Protein AF-A0A662Z1F5-F1 (afdb_monomer_lite)

Secondary structure (DSSP, 8-state):
-TTSS-EEES---GGG----HHHHHHH-----SS-HHHHHHHHHHHTT--EEE--TTS------S--TT-S----HHHHHTT-----SS-GGGT----

Foldseek 3Di:
DQPPFKDWDLDDDQVPDDDPPVLCVVQPFDPDLDCSSVSSSNSCVVVVHTDIDGHPPPDDDDDDPPCPPPSDPDDVCVVCVPPDDQDDDDVVVRDDDD

Organism: NCBI:txid930138

Sequence (98 aa):
KVGEYLKYDTFVMGATIMSPADTMKHIKFSDLPKAVDTNYLRRVVASGGEIYVGHPYEMCVYRSGDTSHHTWNVNDLSMLRNAEIVGFGTPESTVHIS

pLDDT: mean 83.72, std 10.81, range [44.94, 96.62]

Radius of gyration: 16.37 Å; chains: 1; bounding box: 38×26×42 Å

Structure (mmCIF, N/CA/C/O backbone):
data_AF-A0A662Z1F5-F1
#
_entry.id   AF-A0A662Z1F5-F1
#
loop_
_atom_site.group_PDB
_atom_site.id
_atom_site.type_symbol
_atom_site.label_atom_id
_atom_site.label_alt_id
_atom_site.label_comp_id
_atom_site.label_asym_id
_atom_site.label_entity_id
_atom_site.label_seq_id
_atom_site.pdbx_PDB_ins_code
_atom_site.Cartn_x
_atom_site.Cartn_y
_atom_site.Cartn_z
_atom_site.occupancy
_atom_site.B_iso_or_equiv
_atom_site.auth_seq_id
_atom_site.auth_comp_id
_atom_site.auth_asym_id
_atom_site.auth_atom_id
_atom_site.pdbx_PDB_model_num
ATOM 1 N N . LYS A 1 1 ? -12.909 8.713 -18.338 1.00 44.94 1 LYS A N 1
ATOM 2 C CA . LYS A 1 1 ? -13.982 9.517 -17.682 1.00 44.94 1 LYS A CA 1
ATOM 3 C C . LYS A 1 1 ? -13.704 9.580 -16.182 1.00 44.94 1 LYS A C 1
ATOM 5 O O . LYS A 1 1 ? -13.334 8.551 -15.632 1.00 44.94 1 LYS A O 1
ATOM 10 N N . VAL A 1 2 ? -13.877 10.731 -15.519 1.00 46.53 2 VAL A N 1
ATOM 11 C CA . VAL A 1 2 ? -13.829 10.812 -14.043 1.00 46.53 2 VAL A CA 1
ATOM 12 C C . VAL A 1 2 ? -14.954 9.921 -13.503 1.00 46.53 2 VAL A C 1
ATOM 14 O O . VAL A 1 2 ? -16.121 10.234 -13.708 1.00 46.53 2 VAL A O 1
ATOM 17 N N . GLY A 1 3 ? -14.612 8.757 -12.948 1.00 56.34 3 GLY A N 1
ATOM 18 C CA . GLY A 1 3 ? -15.571 7.766 -12.438 1.00 56.34 3 GLY A CA 1
ATOM 19 C C . GLY A 1 3 ? -15.404 6.339 -12.966 1.00 56.34 3 GLY A C 1
ATOM 20 O O . GLY A 1 3 ? -15.901 5.420 -12.335 1.00 56.34 3 GLY A O 1
ATOM 21 N N . GLU A 1 4 ? -14.674 6.117 -14.063 1.00 66.31 4 GLU A N 1
ATOM 22 C CA . GLU A 1 4 ? -14.427 4.754 -14.579 1.00 66.31 4 GLU A CA 1
ATOM 23 C C . GLU A 1 4 ? -13.521 3.925 -13.656 1.00 66.31 4 GLU A C 1
ATOM 25 O O . GLU A 1 4 ? -13.626 2.705 -13.593 1.00 66.31 4 GLU A O 1
ATOM 30 N N . TYR A 1 5 ? -12.656 4.607 -12.906 1.00 65.88 5 TYR A N 1
ATOM 31 C CA . TYR A 1 5 ? -11.656 3.981 -12.047 1.00 65.88 5 TYR A CA 1
ATOM 32 C C . TYR A 1 5 ? -12.058 3.891 -10.573 1.00 65.88 5 TYR A C 1
ATOM 34 O O . TYR A 1 5 ? -11.416 3.153 -9.827 1.00 65.88 5 TYR A O 1
ATOM 42 N N . LEU A 1 6 ? -13.129 4.591 -10.172 1.00 74.25 6 LEU A N 1
ATOM 43 C CA . LEU A 1 6 ? -13.646 4.517 -8.811 1.00 74.25 6 LEU A CA 1
ATOM 44 C C . LEU A 1 6 ? -14.269 3.143 -8.591 1.00 74.25 6 LEU A C 1
ATOM 46 O O . LEU A 1 6 ? -15.331 2.836 -9.135 1.00 74.25 6 LEU A O 1
ATOM 50 N N . LYS A 1 7 ? -13.605 2.317 -7.788 1.00 79.75 7 LYS A N 1
ATOM 51 C CA . LYS A 1 7 ? -14.071 0.966 -7.476 1.00 79.75 7 LYS A CA 1
ATOM 52 C C . LYS A 1 7 ? -13.812 0.606 -6.023 1.00 79.75 7 LYS A C 1
ATOM 54 O O . LYS A 1 7 ? -12.856 1.079 -5.407 1.00 79.75 7 LYS A O 1
ATOM 59 N N . TYR A 1 8 ? -14.659 -0.275 -5.508 1.00 83.62 8 TYR A N 1
ATOM 60 C CA . TYR A 1 8 ? -14.386 -0.989 -4.271 1.00 83.62 8 TYR A CA 1
ATOM 61 C C . TYR A 1 8 ? -13.307 -2.033 -4.520 1.00 83.62 8 TYR A C 1
ATOM 63 O O . TYR A 1 8 ? -13.350 -2.762 -5.514 1.00 83.62 8 TYR A O 1
ATOM 71 N N . ASP A 1 9 ? -12.356 -2.113 -3.603 1.00 81.31 9 ASP A N 1
ATOM 72 C CA . ASP A 1 9 ? -11.329 -3.145 -3.610 1.00 81.31 9 ASP A CA 1
ATOM 73 C C . ASP A 1 9 ? -11.078 -3.609 -2.171 1.00 81.31 9 ASP A C 1
ATOM 75 O O . ASP A 1 9 ? -11.644 -3.086 -1.214 1.00 81.31 9 ASP A O 1
ATOM 79 N N . THR A 1 10 ? -10.247 -4.626 -2.004 1.00 78.56 10 THR A N 1
ATOM 80 C CA . THR A 1 10 ? -9.792 -5.101 -0.689 1.00 78.56 10 THR A CA 1
ATOM 81 C C . THR A 1 10 ? -8.347 -4.702 -0.409 1.00 78.56 10 THR A C 1
ATOM 83 O O . THR A 1 10 ? -7.820 -4.980 0.672 1.00 78.56 10 THR A O 1
ATOM 86 N N . PHE A 1 11 ? -7.693 -4.055 -1.378 1.00 83.06 11 PHE A N 1
ATOM 87 C CA . PHE A 1 11 ? -6.278 -3.744 -1.317 1.00 83.06 11 PHE A CA 1
ATOM 88 C C . PHE A 1 11 ? -5.925 -2.450 -2.057 1.00 83.06 11 PHE A C 1
ATOM 90 O O . PHE A 1 11 ? -6.419 -2.181 -3.147 1.00 83.06 11 PHE A O 1
ATOM 97 N N . VAL A 1 12 ? -5.000 -1.690 -1.471 1.00 87.44 12 VAL A N 1
ATOM 98 C CA . VAL A 1 12 ? -4.295 -0.561 -2.088 1.00 87.44 12 VAL A CA 1
ATOM 99 C C . VAL A 1 12 ? -2.829 -0.599 -1.664 1.00 87.44 12 VAL A C 1
ATOM 101 O O . VAL A 1 12 ? -2.476 -1.228 -0.662 1.00 87.44 12 VAL A O 1
ATOM 104 N N . MET A 1 13 ? -1.964 0.079 -2.414 1.00 85.25 13 MET A N 1
ATOM 105 C CA . MET A 1 13 ? -0.562 0.228 -2.032 1.00 85.25 13 MET A CA 1
ATOM 106 C C . MET A 1 13 ? -0.446 1.088 -0.766 1.00 85.25 13 MET A C 1
ATOM 108 O O . MET A 1 13 ? -1.142 2.087 -0.620 1.00 85.25 13 MET A O 1
ATOM 112 N N . GLY A 1 14 ? 0.455 0.724 0.151 1.00 84.06 14 GLY A N 1
ATOM 113 C CA . GLY A 1 14 ? 0.567 1.386 1.459 1.00 84.06 14 GLY A CA 1
ATOM 114 C C . GLY A 1 14 ? 0.734 2.906 1.385 1.00 84.06 14 GLY A C 1
ATOM 115 O O . GLY A 1 14 ? 0.059 3.646 2.096 1.00 84.06 14 GLY A O 1
ATOM 116 N N . ALA A 1 15 ? 1.562 3.384 0.452 1.00 85.56 15 ALA A N 1
ATOM 117 C CA . ALA A 1 15 ? 1.831 4.812 0.280 1.00 85.56 15 ALA A CA 1
ATOM 118 C C . ALA A 1 15 ? 0.649 5.621 -0.293 1.00 85.56 15 ALA A C 1
ATOM 120 O O . ALA A 1 15 ? 0.754 6.838 -0.406 1.00 85.56 15 ALA A O 1
ATOM 121 N N . THR A 1 16 ? -0.465 4.973 -0.648 1.00 89.81 16 THR A N 1
ATOM 122 C CA . THR A 1 16 ? -1.685 5.633 -1.137 1.00 89.81 16 THR A CA 1
ATOM 123 C C . THR A 1 16 ? -2.830 5.577 -0.121 1.00 89.81 16 THR A C 1
ATOM 125 O O . 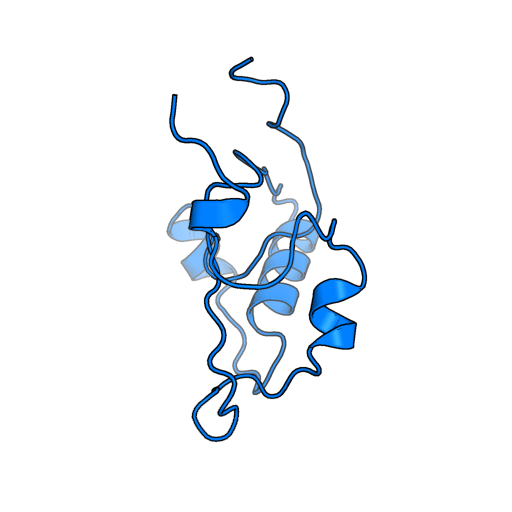THR A 1 16 ? -3.962 5.918 -0.454 1.00 89.81 16 THR A O 1
ATOM 128 N N . ILE A 1 17 ? -2.584 5.118 1.113 1.00 92.44 17 ILE A N 1
ATOM 129 C CA . ILE A 1 17 ? -3.628 5.008 2.137 1.00 92.44 17 ILE A CA 1
ATOM 130 C C . ILE A 1 17 ? -3.976 6.396 2.686 1.00 92.44 17 ILE A C 1
ATOM 132 O O . ILE A 1 17 ? -3.167 7.045 3.346 1.00 92.44 17 ILE A O 1
ATOM 136 N N . MET A 1 18 ? -5.234 6.792 2.504 1.00 92.00 18 MET A N 1
ATOM 137 C CA . MET A 1 18 ? -5.858 7.914 3.201 1.00 92.00 18 MET A CA 1
ATOM 138 C C . MET A 1 18 ? -7.092 7.407 3.955 1.00 92.00 18 MET A C 1
ATOM 140 O O . MET A 1 18 ? -7.853 6.594 3.439 1.00 92.00 18 MET A O 1
ATOM 144 N N . SER A 1 19 ? -7.277 7.847 5.200 1.00 92.50 19 SER A N 1
ATOM 145 C CA . SER A 1 19 ? -8.351 7.366 6.078 1.00 92.50 19 SER A CA 1
ATOM 146 C C . SER A 1 19 ? -8.758 8.457 7.069 1.00 92.50 19 SER A C 1
ATOM 148 O O . SER A 1 19 ? -7.910 9.274 7.441 1.00 92.50 19 SER A O 1
ATOM 150 N N . PRO A 1 20 ? -10.008 8.452 7.574 1.00 95.31 20 PRO A N 1
ATOM 151 C CA . PRO A 1 20 ? -10.378 9.259 8.728 1.00 95.31 20 PRO A CA 1
ATOM 152 C C . PRO A 1 20 ? -9.422 9.023 9.902 1.00 95.31 20 PRO A C 1
ATOM 154 O O . PRO A 1 20 ? -8.996 7.890 10.161 1.00 95.31 20 PRO A O 1
ATOM 157 N N . ALA A 1 21 ? -9.107 10.097 10.627 1.00 96.62 21 ALA A N 1
ATOM 158 C CA . ALA A 1 21 ? -8.160 10.051 11.737 1.00 96.62 21 ALA A CA 1
ATOM 159 C C . ALA A 1 21 ? -8.604 9.077 12.839 1.00 96.62 21 ALA A C 1
ATOM 161 O O . ALA A 1 21 ? -7.776 8.359 13.397 1.00 96.62 21 ALA A O 1
ATOM 162 N N . ASP A 1 22 ? -9.903 9.019 13.135 1.00 96.31 22 ASP A N 1
ATOM 163 C CA . ASP A 1 22 ? -10.440 8.150 14.185 1.00 96.31 22 ASP A CA 1
ATOM 164 C C . ASP A 1 22 ? -10.308 6.667 13.826 1.00 96.31 22 ASP A C 1
ATOM 166 O O . ASP A 1 22 ? -9.916 5.865 14.674 1.00 96.31 22 ASP A O 1
ATOM 170 N N . THR A 1 23 ? -10.501 6.309 12.552 1.00 95.19 23 THR A N 1
ATOM 171 C CA . THR A 1 23 ? -10.244 4.955 12.041 1.00 95.19 23 THR A CA 1
ATOM 172 C C . THR A 1 23 ? -8.779 4.562 12.237 1.00 95.19 23 THR A C 1
ATOM 174 O O . THR A 1 23 ? -8.499 3.497 12.794 1.00 95.19 23 THR A O 1
ATOM 177 N N . MET A 1 24 ? -7.834 5.436 11.862 1.00 95.25 24 MET A N 1
ATOM 178 C CA . MET A 1 24 ? -6.401 5.168 12.047 1.00 95.25 24 MET A CA 1
ATOM 179 C C . MET A 1 24 ? -6.023 5.043 13.528 1.00 95.25 24 MET A C 1
ATOM 181 O O . MET A 1 24 ? -5.248 4.157 13.890 1.00 95.25 24 MET A O 1
ATOM 185 N N . LYS A 1 25 ? -6.586 5.886 14.403 1.00 95.50 25 LYS A N 1
ATOM 186 C CA . LYS A 1 25 ? -6.348 5.833 15.856 1.00 95.50 25 LYS A CA 1
ATOM 187 C C . LYS A 1 25 ? -6.925 4.576 16.505 1.00 95.50 25 LYS A C 1
ATOM 189 O O . LYS A 1 25 ? -6.336 4.083 17.468 1.00 95.50 25 LYS A O 1
ATOM 194 N N . HIS A 1 26 ? -8.056 4.080 16.007 1.00 95.62 26 HIS A N 1
ATOM 195 C CA . HIS A 1 26 ? -8.719 2.892 16.536 1.00 95.62 26 HIS A CA 1
ATOM 196 C C . HIS A 1 26 ? -8.017 1.603 16.097 1.00 95.62 26 HIS A C 1
ATOM 198 O O . HIS A 1 26 ? -7.669 0.771 16.933 1.00 95.62 26 HIS A O 1
ATOM 204 N N . ILE A 1 27 ? -7.765 1.448 14.795 1.00 96.31 27 ILE A N 1
ATOM 205 C CA . ILE A 1 27 ? -7.189 0.216 14.243 1.00 96.31 27 ILE A CA 1
ATOM 206 C C . ILE A 1 27 ? -5.681 0.172 14.492 1.00 96.31 27 ILE A C 1
ATOM 208 O O . ILE A 1 27 ? -5.181 -0.840 14.986 1.00 96.31 27 ILE A O 1
ATOM 212 N N . LYS A 1 28 ? -4.976 1.278 14.226 1.00 95.50 28 LYS A N 1
ATOM 213 C CA . LYS A 1 28 ? -3.512 1.421 14.287 1.00 95.50 28 LYS A CA 1
ATOM 214 C C . LYS A 1 28 ? -2.751 0.456 13.372 1.00 95.50 28 LYS A C 1
ATOM 216 O O . LYS A 1 28 ? -3.176 -0.668 13.099 1.00 95.50 28 LYS A O 1
ATOM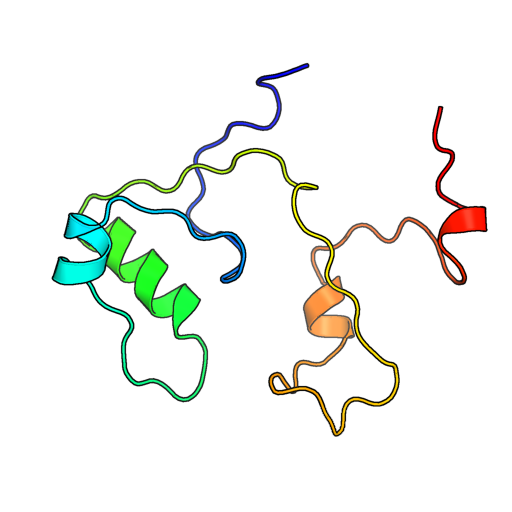 221 N N . PHE A 1 29 ? -1.574 0.886 12.935 1.00 95.25 29 PHE A N 1
ATOM 222 C CA . PHE A 1 29 ? -0.614 -0.020 12.318 1.00 95.25 29 PHE A CA 1
ATOM 223 C C . PHE A 1 29 ? -0.034 -0.957 13.377 1.00 95.25 29 PHE A C 1
ATOM 225 O O . PHE A 1 29 ? 0.266 -0.542 14.497 1.00 95.25 29 PHE A O 1
ATOM 232 N N . SER A 1 30 ? 0.078 -2.233 13.022 1.00 94.44 30 SER A N 1
ATOM 233 C CA . SER A 1 30 ? 0.692 -3.240 13.884 1.00 94.44 30 SER A CA 1
ATOM 234 C C . SER A 1 30 ? 2.211 -3.099 13.844 1.00 94.44 30 SER A C 1
ATOM 236 O O . SER A 1 30 ? 2.771 -2.777 12.799 1.00 94.44 30 SER A O 1
ATOM 238 N N . ASP A 1 31 ? 2.879 -3.395 14.954 1.00 94.88 31 ASP A N 1
ATOM 239 C CA . ASP A 1 31 ? 4.339 -3.465 14.995 1.00 94.88 31 ASP A CA 1
ATOM 240 C C . ASP A 1 31 ? 4.809 -4.760 14.314 1.00 94.88 31 ASP A C 1
ATOM 242 O O . ASP A 1 31 ? 4.868 -5.830 14.922 1.00 94.88 31 ASP A O 1
ATOM 246 N N . LEU A 1 32 ? 5.008 -4.690 12.997 1.00 91.44 32 LEU A N 1
ATOM 247 C CA . LEU A 1 32 ? 5.388 -5.818 12.155 1.00 91.44 32 LEU A CA 1
ATOM 248 C C . LEU A 1 32 ? 6.580 -5.436 11.274 1.00 91.44 32 LEU A C 1
ATOM 250 O O . LEU A 1 32 ? 6.565 -4.373 10.655 1.00 91.44 32 LEU A O 1
ATOM 254 N N . PRO A 1 33 ? 7.559 -6.339 11.092 1.00 83.25 33 PRO A N 1
ATOM 255 C CA . PRO A 1 33 ? 8.719 -6.068 10.245 1.00 83.25 33 PRO A CA 1
ATOM 256 C C . PRO A 1 33 ? 8.376 -6.025 8.746 1.00 83.25 33 PRO A C 1
ATOM 258 O O . PRO A 1 33 ? 9.179 -5.567 7.940 1.00 83.25 33 PRO A O 1
ATOM 261 N N . LYS A 1 34 ? 7.209 -6.551 8.343 1.00 85.38 34 LYS A N 1
ATOM 262 C CA . LYS A 1 34 ? 6.725 -6.560 6.955 1.00 85.38 34 LYS A CA 1
ATOM 263 C C . LYS A 1 34 ? 5.206 -6.674 6.896 1.00 85.38 34 LYS A C 1
ATOM 265 O O . LYS A 1 34 ? 4.584 -7.182 7.827 1.00 85.38 34 LYS A O 1
ATOM 270 N N . ALA A 1 35 ? 4.634 -6.282 5.757 1.00 87.94 35 ALA A N 1
ATOM 271 C CA . ALA A 1 35 ? 3.197 -6.366 5.479 1.00 87.94 35 ALA A CA 1
ATOM 272 C C . ALA A 1 35 ? 2.319 -5.588 6.482 1.00 87.94 35 ALA A C 1
ATOM 274 O O . ALA A 1 35 ? 1.163 -5.950 6.707 1.00 87.94 35 ALA A O 1
ATOM 275 N N . VAL A 1 36 ? 2.864 -4.514 7.063 1.00 92.62 36 VAL A N 1
ATOM 276 C CA . VAL A 1 36 ? 2.166 -3.637 8.013 1.00 92.62 36 VAL A CA 1
ATOM 277 C C . VAL A 1 36 ? 0.911 -3.015 7.389 1.00 92.62 36 VAL A C 1
ATOM 279 O O . VAL A 1 36 ? -0.165 -3.081 7.983 1.00 92.62 36 VAL A O 1
ATOM 282 N N . ASP A 1 37 ? 1.005 -2.564 6.136 1.00 92.75 37 ASP A N 1
ATOM 283 C CA . ASP A 1 37 ? -0.120 -1.986 5.391 1.00 92.75 37 ASP A CA 1
ATOM 284 C C . ASP A 1 37 ? -1.183 -3.036 5.061 1.00 92.75 37 ASP A C 1
ATOM 286 O O . ASP A 1 37 ? -2.372 -2.833 5.290 1.00 92.75 37 ASP A O 1
ATOM 290 N N . THR A 1 38 ? -0.763 -4.216 4.590 1.00 92.19 38 THR A N 1
ATOM 291 C CA . THR A 1 38 ? -1.682 -5.331 4.309 1.00 92.19 38 THR A CA 1
ATOM 292 C C . THR A 1 38 ? -2.427 -5.770 5.568 1.00 92.19 38 THR A C 1
ATOM 294 O O . THR A 1 38 ? -3.618 -6.075 5.514 1.00 92.19 38 THR A O 1
ATOM 297 N N . ASN A 1 39 ? -1.737 -5.815 6.711 1.00 94.94 39 ASN A N 1
ATOM 298 C CA . ASN A 1 39 ? -2.358 -6.130 7.990 1.00 94.94 39 ASN A CA 1
ATOM 299 C C . ASN A 1 39 ? -3.388 -5.064 8.390 1.00 94.94 39 ASN A C 1
ATOM 301 O O . ASN A 1 39 ? -4.496 -5.427 8.783 1.00 94.94 39 ASN A O 1
ATOM 305 N N . TYR A 1 40 ? -3.052 -3.781 8.239 1.00 95.88 40 TYR A N 1
ATOM 306 C CA . TYR A 1 40 ? -3.968 -2.673 8.500 1.00 95.88 40 TYR A CA 1
ATOM 307 C C . TYR A 1 40 ? -5.232 -2.757 7.630 1.00 95.88 40 TYR A C 1
ATOM 309 O O . TYR A 1 40 ? -6.335 -2.787 8.172 1.00 95.88 40 TYR A O 1
ATOM 317 N N . LEU A 1 41 ? -5.094 -2.902 6.307 1.00 95.44 41 LEU A N 1
ATOM 318 C CA . LEU A 1 41 ? -6.232 -2.977 5.377 1.00 95.44 41 LEU A CA 1
ATOM 319 C C . LEU A 1 41 ? -7.161 -4.161 5.677 1.00 95.44 41 LEU A C 1
ATOM 321 O O . LEU A 1 41 ? -8.380 -4.007 5.700 1.00 95.44 41 LEU A O 1
ATOM 325 N N . ARG A 1 42 ? -6.603 -5.334 5.997 1.00 95.00 42 ARG A N 1
ATOM 326 C CA . ARG A 1 42 ? -7.409 -6.498 6.407 1.00 95.00 42 ARG A CA 1
ATOM 327 C C . ARG A 1 42 ? -8.205 -6.230 7.680 1.00 95.00 42 ARG A C 1
ATOM 329 O O . ARG A 1 42 ? -9.346 -6.670 7.782 1.00 95.00 42 ARG A O 1
ATOM 336 N N . ARG A 1 43 ? -7.616 -5.521 8.647 1.00 95.94 43 ARG A N 1
ATOM 337 C CA . ARG A 1 43 ? -8.289 -5.158 9.901 1.00 95.94 43 ARG A CA 1
ATOM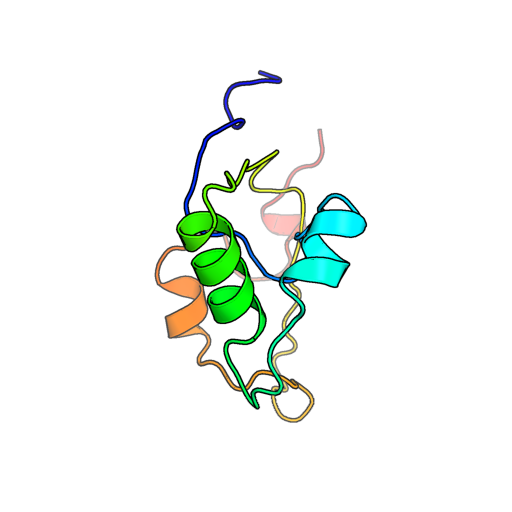 338 C C . ARG A 1 43 ? -9.366 -4.096 9.681 1.00 95.94 43 ARG A C 1
ATOM 340 O O . ARG A 1 43 ? -10.414 -4.206 10.299 1.00 95.94 43 ARG A O 1
ATOM 347 N N . VAL A 1 44 ? -9.158 -3.145 8.764 1.00 95.56 44 VAL A N 1
ATOM 348 C CA . VAL A 1 44 ? -10.200 -2.195 8.324 1.00 95.56 44 VAL A CA 1
ATOM 349 C C . VAL A 1 44 ? -11.420 -2.945 7.798 1.00 95.56 44 VAL A C 1
ATOM 351 O O . VAL A 1 44 ? -12.517 -2.740 8.314 1.00 95.56 44 VAL A O 1
ATOM 354 N N . VAL A 1 45 ? -11.226 -3.867 6.850 1.00 94.62 45 VAL A N 1
ATOM 355 C CA . VAL A 1 45 ? -12.325 -4.663 6.276 1.00 94.62 45 VAL A CA 1
ATOM 356 C C . VAL A 1 45 ? -13.000 -5.537 7.337 1.00 94.62 45 VAL A C 1
ATOM 358 O O . VAL A 1 45 ? -14.224 -5.587 7.414 1.00 94.62 45 VAL A O 1
ATOM 361 N N . ALA A 1 46 ? -12.223 -6.183 8.214 1.00 94.75 46 ALA A N 1
ATOM 362 C CA . ALA A 1 46 ? -12.766 -7.013 9.293 1.00 94.75 46 ALA A CA 1
ATOM 363 C C . ALA A 1 46 ? -13.579 -6.215 10.333 1.00 94.75 46 ALA A C 1
ATOM 365 O O . ALA A 1 46 ? -14.470 -6.772 10.968 1.00 94.75 46 ALA A O 1
ATOM 366 N N . SER A 1 47 ? -13.296 -4.921 10.499 1.00 94.44 47 SER A N 1
ATOM 367 C CA . SER A 1 47 ? -14.067 -4.001 11.344 1.00 94.44 47 SER A CA 1
ATOM 368 C C . SER A 1 47 ? -15.280 -3.385 10.630 1.00 94.44 47 SER A C 1
ATOM 370 O O . SER A 1 47 ? -15.910 -2.488 11.187 1.00 94.44 47 SER A O 1
ATOM 372 N N . GLY A 1 48 ? -15.617 -3.846 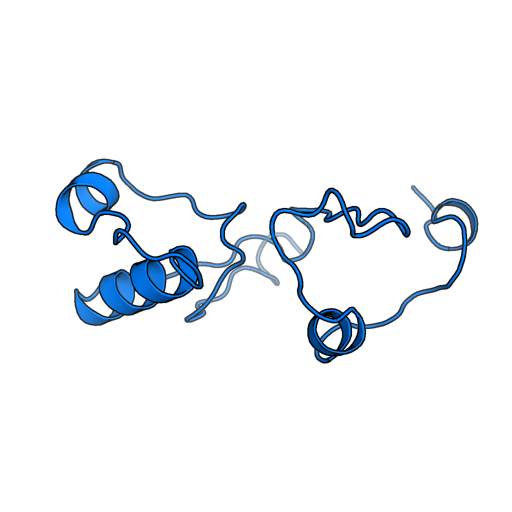9.420 1.00 93.50 48 GLY A N 1
ATOM 373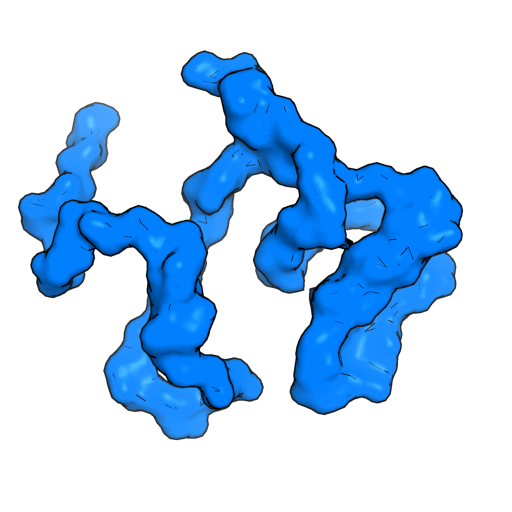 C CA . GLY A 1 48 ? -16.739 -3.338 8.624 1.00 93.50 48 GLY A CA 1
ATOM 374 C C . GLY A 1 48 ? -16.428 -2.062 7.837 1.00 93.50 48 GLY A C 1
ATOM 375 O O . GLY A 1 48 ? -17.345 -1.423 7.333 1.00 93.50 48 GLY A O 1
ATOM 376 N N . GLY A 1 49 ? -15.154 -1.670 7.749 1.00 92.69 49 GLY A N 1
ATOM 377 C CA . GLY A 1 49 ? -14.714 -0.569 6.900 1.00 92.69 49 GLY A CA 1
ATOM 378 C C . GLY A 1 49 ? -14.624 -0.978 5.431 1.00 92.69 49 GLY A C 1
ATOM 379 O O . GLY A 1 49 ? -14.412 -2.142 5.098 1.00 92.69 49 GLY A O 1
ATOM 380 N N . GLU A 1 50 ? -14.733 0.005 4.547 1.00 92.62 50 GLU A N 1
ATOM 381 C CA . GLU A 1 50 ? -14.644 -0.182 3.100 1.00 92.62 50 GLU A CA 1
ATOM 382 C C . GLU A 1 50 ? -13.383 0.487 2.553 1.00 92.62 50 GLU A C 1
ATOM 384 O O . GLU A 1 50 ? -12.913 1.495 3.088 1.00 92.62 50 GLU A O 1
ATOM 389 N N . ILE A 1 51 ? -12.833 -0.074 1.476 1.00 92.19 51 ILE A N 1
ATOM 390 C CA . ILE A 1 51 ? -11.672 0.480 0.781 1.00 92.19 51 ILE A CA 1
ATOM 391 C C . ILE A 1 51 ? -12.123 0.930 -0.605 1.00 92.19 51 ILE A C 1
ATOM 393 O O . ILE A 1 51 ? -12.701 0.160 -1.375 1.00 92.19 51 ILE A O 1
ATOM 397 N N . TYR A 1 52 ? -11.820 2.188 -0.908 1.00 88.81 52 TYR A N 1
ATOM 398 C CA . TYR A 1 52 ? -12.118 2.826 -2.179 1.00 88.81 52 TYR A CA 1
ATOM 399 C C . TYR A 1 52 ? -10.817 3.102 -2.920 1.00 88.81 52 TYR A C 1
ATOM 401 O O . TYR A 1 52 ? -9.871 3.648 -2.349 1.00 88.81 52 TYR A O 1
ATOM 409 N N . VAL A 1 53 ? -10.782 2.742 -4.198 1.00 85.94 53 VAL A N 1
ATOM 410 C CA . VAL A 1 53 ? -9.672 3.056 -5.098 1.00 85.94 53 VAL A CA 1
ATOM 411 C C . VAL A 1 53 ? -10.062 4.276 -5.922 1.00 85.94 53 VAL A C 1
ATOM 413 O O . VAL A 1 53 ? -11.117 4.265 -6.550 1.00 85.94 53 VAL A O 1
ATOM 416 N N . GLY A 1 54 ? -9.226 5.317 -5.886 1.00 82.25 54 GLY A N 1
ATOM 417 C CA . GLY A 1 54 ? -9.390 6.556 -6.650 1.00 82.25 54 GLY A CA 1
ATOM 418 C C . GLY A 1 54 ? -9.085 6.348 -8.130 1.00 82.25 54 GLY A C 1
ATOM 419 O O . GLY A 1 54 ? -9.945 5.958 -8.923 1.00 82.25 54 GLY A O 1
ATOM 420 N N . HIS A 1 55 ? -7.835 6.600 -8.501 1.00 82.69 55 HIS A N 1
ATOM 421 C CA . HIS A 1 55 ? -7.331 6.384 -9.849 1.00 82.69 55 HIS A CA 1
ATOM 422 C C . HIS A 1 55 ? -6.032 5.556 -9.817 1.00 82.69 55 HIS A C 1
ATOM 424 O O . HIS A 1 55 ? -5.128 5.847 -9.035 1.00 82.69 55 HIS A O 1
ATOM 430 N N . PRO A 1 56 ? -5.894 4.514 -10.662 1.00 78.19 56 PRO A N 1
ATOM 431 C CA . PRO A 1 56 ? -4.792 3.547 -10.572 1.00 78.19 56 PRO A CA 1
ATOM 432 C C . PRO A 1 56 ? -3.406 4.146 -10.848 1.00 78.19 56 PRO A C 1
ATOM 434 O O . PRO A 1 56 ? -2.402 3.533 -10.501 1.00 78.19 56 PRO A O 1
ATOM 437 N N . TYR A 1 57 ? -3.348 5.339 -11.445 1.00 80.94 57 TYR A N 1
ATOM 438 C CA . TYR A 1 57 ? -2.107 6.029 -11.809 1.00 80.94 57 TYR A CA 1
ATOM 439 C C . TYR A 1 57 ? -1.782 7.240 -10.910 1.00 80.94 57 TYR A C 1
ATOM 441 O O . TYR A 1 57 ? -1.019 8.112 -11.309 1.00 80.94 57 TYR A O 1
ATOM 449 N N . GLU A 1 58 ? -2.363 7.334 -9.708 1.00 81.88 58 GLU A N 1
ATOM 450 C CA . GLU A 1 58 ? -2.105 8.438 -8.755 1.00 81.88 58 GLU A CA 1
ATOM 451 C C . GLU A 1 58 ? -0.716 8.393 -8.104 1.00 81.88 58 GLU A C 1
ATOM 453 O O . GLU A 1 58 ? -0.301 9.347 -7.449 1.00 81.88 58 GLU A O 1
ATOM 458 N N . MET A 1 59 ? 0.011 7.287 -8.262 1.00 84.69 59 MET A N 1
ATOM 459 C CA . MET A 1 59 ? 1.287 7.063 -7.602 1.00 84.69 59 MET A CA 1
ATOM 460 C C . MET A 1 59 ? 2.265 6.368 -8.545 1.00 84.69 59 MET A C 1
ATOM 462 O O . MET A 1 59 ? 1.923 5.404 -9.227 1.00 84.69 59 MET A O 1
ATOM 466 N N . CYS A 1 60 ? 3.497 6.873 -8.567 1.00 85.25 60 CYS A N 1
ATOM 467 C CA . CYS A 1 60 ? 4.606 6.295 -9.312 1.00 85.25 60 CYS A CA 1
ATOM 468 C C . CYS A 1 60 ? 5.658 5.777 -8.328 1.00 85.25 60 CYS A C 1
ATOM 470 O O . CYS A 1 60 ? 6.090 6.507 -7.433 1.00 85.25 60 CYS A O 1
ATOM 472 N N . VAL A 1 61 ? 6.084 4.523 -8.503 1.00 83.19 61 VAL A N 1
ATOM 473 C CA . VAL A 1 61 ? 7.198 3.936 -7.749 1.00 83.19 61 VAL A CA 1
ATOM 474 C C . VAL A 1 61 ? 8.426 3.893 -8.638 1.00 83.19 61 VAL A C 1
ATOM 476 O O . VAL A 1 61 ? 8.477 3.127 -9.597 1.00 83.19 61 VAL A O 1
ATOM 479 N N . TYR A 1 62 ? 9.449 4.656 -8.266 1.00 84.81 62 TYR A N 1
ATOM 480 C CA . TYR A 1 62 ? 10.777 4.513 -8.844 1.00 84.81 62 TYR A CA 1
ATOM 481 C C . TYR A 1 62 ? 11.611 3.537 -8.010 1.00 84.81 62 TYR A C 1
ATOM 483 O O . TYR A 1 62 ? 11.713 3.675 -6.789 1.00 84.81 62 TYR A O 1
ATOM 491 N N . ARG A 1 63 ? 12.227 2.552 -8.669 1.00 83.88 63 ARG A N 1
ATOM 492 C CA . ARG A 1 63 ? 13.151 1.597 -8.047 1.00 83.88 63 ARG A CA 1
ATOM 493 C C . ARG A 1 63 ? 14.526 1.763 -8.677 1.00 83.88 63 ARG A C 1
ATOM 495 O O . ARG A 1 63 ? 14.676 1.603 -9.882 1.00 83.88 63 ARG A O 1
ATOM 502 N N . SER A 1 64 ? 15.523 2.076 -7.851 1.00 83.12 64 SER A N 1
ATOM 503 C CA . SER A 1 64 ? 16.923 2.049 -8.284 1.00 83.12 64 SER A CA 1
ATOM 504 C C . SER A 1 64 ? 17.339 0.618 -8.632 1.00 83.12 64 SER A C 1
ATOM 506 O O . SER A 1 64 ? 16.924 -0.315 -7.945 1.00 83.12 64 SER A O 1
ATOM 508 N N . GLY A 1 65 ? 18.193 0.460 -9.649 1.00 80.81 65 GLY A N 1
ATOM 509 C CA . GLY A 1 65 ? 18.837 -0.822 -9.957 1.00 80.81 65 GLY A CA 1
ATOM 510 C C . GLY A 1 65 ? 19.797 -1.293 -8.857 1.00 80.81 65 GLY A C 1
ATOM 511 O O . GLY A 1 65 ? 20.047 -2.487 -8.732 1.00 80.81 65 GLY A O 1
ATOM 512 N N . ASP A 1 66 ? 20.290 -0.374 -8.022 1.00 84.44 66 ASP A N 1
ATOM 513 C CA . ASP A 1 66 ? 20.928 -0.727 -6.755 1.00 84.44 66 ASP A CA 1
ATOM 514 C C . ASP A 1 66 ? 19.855 -0.906 -5.671 1.00 84.44 66 ASP A C 1
ATOM 516 O O . ASP A 1 66 ? 19.264 0.063 -5.179 1.00 84.44 66 ASP A O 1
ATOM 520 N N . THR A 1 67 ? 19.602 -2.162 -5.306 1.00 79.88 67 THR A N 1
ATOM 521 C CA . THR A 1 67 ? 18.597 -2.544 -4.309 1.00 79.88 67 THR A CA 1
ATOM 522 C C . THR A 1 67 ? 19.128 -2.533 -2.878 1.00 79.88 67 THR A C 1
ATOM 524 O O . THR A 1 67 ? 18.336 -2.694 -1.953 1.00 79.88 67 THR A O 1
ATOM 527 N N . SER A 1 68 ? 20.435 -2.337 -2.654 1.00 81.06 68 SER A N 1
ATOM 528 C CA . SER A 1 68 ? 21.034 -2.383 -1.305 1.00 81.06 68 SER A CA 1
ATOM 529 C C . SER A 1 68 ? 20.477 -1.311 -0.360 1.00 81.06 68 SER A C 1
ATOM 531 O O . SER A 1 68 ? 20.433 -1.503 0.854 1.00 81.06 68 SER A O 1
ATOM 533 N N . HIS A 1 69 ? 19.983 -0.214 -0.933 1.00 77.25 69 HIS A N 1
ATOM 534 C CA . HIS A 1 69 ? 19.365 0.904 -0.226 1.00 77.25 69 HIS A CA 1
ATOM 535 C C . HIS A 1 69 ? 17.836 0.781 -0.093 1.00 77.25 69 HIS A C 1
ATOM 537 O O . HIS A 1 69 ? 17.199 1.661 0.489 1.00 77.25 69 HIS A O 1
ATOM 543 N N . HIS A 1 70 ? 17.206 -0.265 -0.643 1.00 79.19 70 HIS A N 1
ATOM 544 C CA . HIS A 1 70 ? 15.753 -0.421 -0.559 1.00 79.19 70 HIS A CA 1
ATOM 545 C C . HIS A 1 70 ? 15.380 -0.996 0.805 1.00 79.19 70 HIS A C 1
ATOM 547 O O . HIS A 1 70 ? 15.792 -2.091 1.180 1.00 79.19 70 HIS A O 1
ATOM 553 N N . THR A 1 71 ? 14.502 -0.302 1.526 1.00 72.75 71 THR A N 1
ATOM 554 C CA . THR A 1 71 ? 13.875 -0.838 2.745 1.00 72.75 71 THR A CA 1
ATOM 555 C C . THR A 1 71 ? 13.029 -2.082 2.457 1.00 72.75 71 THR A C 1
ATOM 557 O O . THR A 1 71 ? 12.792 -2.892 3.353 1.00 72.75 71 THR A O 1
ATOM 560 N N . TRP A 1 72 ? 12.606 -2.274 1.199 1.00 73.12 72 TRP A N 1
ATOM 561 C CA . TRP A 1 72 ? 11.837 -3.430 0.757 1.00 73.12 72 TRP A CA 1
ATOM 562 C C . TRP A 1 72 ? 12.583 -4.283 -0.277 1.00 73.12 72 TRP A C 1
ATOM 564 O O . TRP A 1 72 ? 12.606 -3.992 -1.474 1.00 73.12 72 TRP A O 1
ATOM 574 N N . ASN A 1 73 ? 13.138 -5.396 0.206 1.00 76.12 73 ASN A N 1
ATOM 575 C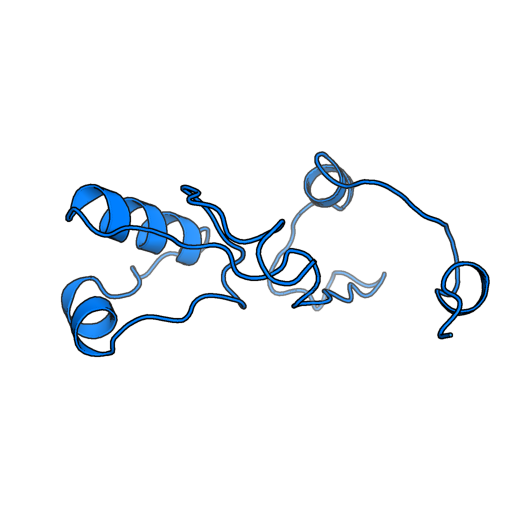 CA . ASN A 1 73 ? 13.834 -6.405 -0.594 1.00 76.12 73 ASN A CA 1
ATOM 576 C C . ASN A 1 73 ? 12.848 -7.380 -1.257 1.00 76.12 73 ASN A C 1
ATOM 578 O O . ASN A 1 73 ? 12.818 -8.574 -0.950 1.00 76.12 73 ASN A O 1
ATOM 582 N N . VAL A 1 74 ? 11.990 -6.861 -2.134 1.00 78.38 74 VAL A N 1
ATOM 583 C CA . VAL A 1 74 ? 11.109 -7.670 -2.987 1.00 78.38 74 VAL A CA 1
ATOM 584 C C . VAL A 1 74 ? 11.753 -7.877 -4.359 1.00 78.38 74 VAL A C 1
ATOM 586 O O . VAL A 1 74 ? 12.355 -6.960 -4.909 1.00 78.38 74 VAL A O 1
ATOM 589 N N . ASN A 1 75 ? 11.633 -9.091 -4.904 1.00 82.56 75 ASN A N 1
ATOM 590 C CA . ASN A 1 75 ? 12.082 -9.407 -6.262 1.00 82.56 75 ASN A CA 1
ATOM 591 C C . ASN A 1 75 ? 11.251 -8.614 -7.285 1.00 82.56 75 ASN A C 1
ATOM 593 O O . ASN A 1 75 ? 10.021 -8.598 -7.196 1.00 82.56 75 ASN A O 1
ATOM 597 N N . ASP A 1 76 ? 11.907 -8.020 -8.279 1.00 82.56 76 ASP A N 1
ATOM 598 C CA . ASP A 1 76 ? 11.257 -7.257 -9.346 1.00 82.56 76 ASP A CA 1
ATOM 599 C C . ASP A 1 76 ? 10.212 -8.083 -10.116 1.00 82.56 76 ASP A C 1
ATOM 601 O O . ASP A 1 76 ? 9.127 -7.583 -10.396 1.00 82.56 76 ASP A O 1
ATOM 605 N N . LEU A 1 77 ? 10.446 -9.380 -10.355 1.00 83.56 77 LEU A N 1
ATOM 606 C CA . LEU A 1 77 ? 9.447 -10.269 -10.970 1.00 83.56 77 LEU A CA 1
ATOM 607 C C . LEU A 1 77 ? 8.179 -10.407 -10.119 1.00 83.56 77 LEU A C 1
ATOM 609 O O . LEU A 1 77 ? 7.080 -10.551 -10.652 1.00 83.56 77 LEU A O 1
ATOM 613 N N . SER A 1 78 ? 8.309 -10.363 -8.792 1.00 82.69 78 SER A N 1
ATOM 614 C CA . SER A 1 78 ? 7.147 -10.387 -7.898 1.00 82.69 78 SER A CA 1
ATOM 615 C C . SER A 1 78 ? 6.355 -9.084 -7.977 1.00 82.69 78 SER A C 1
ATOM 617 O O . SER A 1 78 ? 5.131 -9.132 -7.889 1.00 82.69 78 SER A O 1
ATOM 619 N N . MET A 1 79 ? 7.030 -7.948 -8.177 1.00 80.19 79 MET A N 1
ATOM 620 C CA . MET A 1 79 ? 6.389 -6.642 -8.373 1.00 80.19 79 MET A CA 1
ATOM 621 C C . MET A 1 79 ? 5.684 -6.556 -9.729 1.00 80.19 79 MET A C 1
ATOM 623 O O . MET A 1 79 ? 4.576 -6.034 -9.818 1.00 80.19 79 MET A O 1
ATOM 627 N N . LEU A 1 80 ? 6.296 -7.113 -10.775 1.00 85.00 80 LEU A N 1
ATOM 628 C CA . LEU A 1 80 ? 5.766 -7.076 -12.139 1.00 85.00 80 LEU A CA 1
ATOM 629 C C . LEU A 1 80 ? 4.681 -8.123 -12.414 1.00 85.00 80 LEU A C 1
ATOM 631 O O . LEU A 1 80 ? 4.034 -8.053 -13.452 1.00 85.00 80 LEU A O 1
ATOM 635 N N . ARG A 1 81 ? 4.448 -9.082 -11.506 1.00 85.19 81 ARG A N 1
ATOM 636 C CA . ARG A 1 81 ? 3.541 -10.225 -11.733 1.00 85.19 81 ARG A CA 1
ATOM 637 C C . ARG A 1 81 ? 2.152 -9.826 -12.241 1.00 85.19 81 ARG A C 1
ATOM 639 O O . ARG A 1 81 ? 1.592 -10.536 -13.067 1.00 85.19 81 ARG A O 1
ATOM 646 N N . ASN A 1 82 ? 1.611 -8.725 -11.725 1.00 81.12 82 ASN A N 1
ATOM 647 C CA . ASN A 1 82 ? 0.281 -8.222 -12.078 1.00 81.12 82 ASN A CA 1
ATOM 648 C C . ASN A 1 82 ? 0.348 -6.883 -12.833 1.00 81.12 82 ASN A C 1
ATOM 650 O O . ASN A 1 82 ? -0.659 -6.185 -12.919 1.00 81.12 82 ASN A O 1
ATOM 654 N N . ALA A 1 83 ? 1.532 -6.491 -13.307 1.00 84.12 83 ALA A N 1
ATOM 655 C CA . ALA A 1 83 ? 1.736 -5.239 -14.017 1.00 84.12 83 ALA A CA 1
ATOM 656 C C . ALA A 1 83 ? 1.561 -5.429 -15.528 1.00 84.12 83 ALA A C 1
ATOM 658 O O . ALA A 1 83 ? 1.886 -6.479 -16.082 1.00 84.12 83 ALA A O 1
ATOM 659 N N . GLU A 1 84 ? 1.109 -4.375 -16.200 1.00 86.56 84 GLU A N 1
ATOM 660 C CA . GLU A 1 84 ? 1.213 -4.251 -17.650 1.00 86.56 84 GLU A CA 1
ATOM 661 C C . GLU A 1 84 ? 2.545 -3.570 -17.991 1.00 86.56 84 GLU A C 1
ATOM 663 O O . GLU A 1 84 ? 2.804 -2.441 -17.569 1.00 86.56 84 GLU A O 1
ATOM 668 N N . ILE A 1 85 ? 3.418 -4.267 -18.722 1.00 87.12 85 ILE A N 1
ATOM 669 C CA . ILE A 1 85 ? 4.700 -3.706 -19.164 1.00 87.12 85 ILE A CA 1
ATOM 670 C C . ILE A 1 85 ? 4.453 -2.905 -20.441 1.00 87.12 85 ILE A C 1
ATOM 672 O O . ILE A 1 85 ? 4.226 -3.480 -21.501 1.00 87.12 85 ILE A O 1
ATOM 676 N N . VAL A 1 86 ? 4.531 -1.580 -20.332 1.00 86.00 86 VAL A N 1
ATOM 677 C CA . VAL A 1 86 ? 4.266 -0.660 -21.452 1.00 86.00 86 VAL A CA 1
ATOM 678 C C . VAL A 1 86 ? 5.520 -0.269 -22.242 1.00 86.00 86 VAL A C 1
ATOM 680 O O . VAL A 1 86 ? 5.403 0.225 -23.357 1.00 86.00 86 VAL A O 1
ATOM 683 N N . GLY A 1 87 ? 6.721 -0.502 -21.701 1.00 84.56 87 GLY A N 1
ATOM 684 C CA . GLY A 1 87 ? 7.983 -0.186 -22.372 1.00 84.56 87 GLY A CA 1
ATOM 685 C C . GLY A 1 87 ? 9.221 -0.519 -21.540 1.00 84.56 87 GLY A C 1
ATOM 686 O O . GLY A 1 87 ? 9.125 -0.873 -20.364 1.00 84.56 87 GLY A O 1
ATOM 687 N N . PHE A 1 88 ? 10.391 -0.392 -22.167 1.00 84.44 88 PHE A N 1
ATOM 688 C CA . PHE A 1 88 ? 11.707 -0.554 -21.545 1.00 84.44 88 PHE A CA 1
ATOM 689 C C . PHE A 1 88 ? 12.571 0.676 -21.846 1.00 84.44 88 PHE A C 1
ATOM 691 O O . PHE A 1 88 ? 12.489 1.234 -22.937 1.00 84.44 88 PHE A O 1
ATOM 698 N N . GLY A 1 89 ? 13.441 1.064 -20.911 1.00 81.75 89 GLY A N 1
ATOM 699 C CA . GLY A 1 89 ? 14.302 2.241 -21.060 1.00 81.75 89 GLY A CA 1
ATOM 700 C C . GLY A 1 89 ? 13.691 3.503 -20.451 1.00 81.75 89 GLY A C 1
ATOM 701 O O . GLY A 1 89 ? 12.968 3.430 -19.458 1.00 81.75 89 GLY A O 1
ATOM 702 N N . THR A 1 90 ? 14.035 4.669 -20.996 1.00 76.62 90 THR A N 1
ATOM 703 C CA . THR A 1 90 ? 13.626 5.957 -20.426 1.00 76.62 90 THR A CA 1
ATOM 704 C C . THR A 1 90 ? 12.153 6.250 -20.762 1.00 76.62 90 THR A C 1
ATOM 706 O O . THR A 1 90 ? 11.765 6.102 -21.929 1.00 76.62 90 THR A O 1
ATOM 709 N N . PRO A 1 91 ? 11.311 6.645 -19.783 1.00 75.06 91 PRO A N 1
ATOM 710 C CA . PRO A 1 91 ? 9.870 6.828 -19.985 1.00 75.06 91 PRO A CA 1
ATOM 711 C C . PRO A 1 91 ? 9.504 7.793 -21.119 1.00 75.06 91 PRO A C 1
ATOM 713 O O . PRO A 1 91 ? 8.487 7.598 -21.777 1.00 75.06 91 PRO A O 1
ATOM 716 N N . GLU A 1 92 ? 10.347 8.784 -21.400 1.00 73.62 92 GLU A N 1
ATOM 717 C CA . GLU A 1 92 ? 10.177 9.793 -22.453 1.00 73.62 92 GLU A CA 1
ATOM 718 C C . GLU A 1 92 ? 10.066 9.180 -23.857 1.00 73.62 92 GLU A C 1
ATOM 720 O O . GLU A 1 92 ? 9.486 9.784 -24.754 1.00 73.62 92 GLU A O 1
ATOM 725 N N . SER A 1 93 ? 10.612 7.977 -24.058 1.00 70.12 93 SER A N 1
ATOM 726 C CA . SER A 1 93 ? 10.533 7.257 -25.336 1.00 70.12 93 SER A CA 1
ATOM 727 C C . SER A 1 93 ? 9.187 6.561 -25.570 1.00 70.12 93 SER A C 1
ATOM 729 O O . SER A 1 93 ? 8.894 6.162 -26.693 1.00 70.12 93 SER A O 1
ATOM 731 N N . THR A 1 94 ? 8.387 6.392 -24.513 1.00 67.75 94 THR A N 1
ATOM 732 C CA . THR A 1 94 ? 7.159 5.576 -24.509 1.00 67.75 94 THR A CA 1
ATOM 733 C C . THR A 1 94 ? 5.926 6.382 -24.075 1.00 67.75 94 THR A C 1
ATOM 735 O O . THR A 1 94 ? 4.812 6.084 -24.498 1.00 67.75 94 THR A O 1
ATOM 738 N N . VAL A 1 95 ? 6.100 7.418 -23.249 1.00 69.00 95 VAL A N 1
ATOM 739 C CA . VAL A 1 95 ? 5.022 8.265 -22.723 1.00 69.00 95 VAL A CA 1
ATOM 740 C C . VAL A 1 95 ? 5.022 9.607 -23.447 1.00 69.00 95 VAL A C 1
ATOM 742 O O . VAL A 1 95 ? 5.948 10.404 -23.308 1.00 69.00 95 VAL A O 1
ATOM 745 N N . HIS A 1 96 ? 3.949 9.886 -24.186 1.00 62.91 96 HIS A N 1
ATOM 746 C CA . HIS A 1 96 ? 3.716 11.191 -24.798 1.00 62.91 96 HIS A CA 1
ATOM 747 C C . HIS A 1 96 ? 2.787 12.014 -23.905 1.00 62.91 96 HIS A C 1
ATOM 749 O O . HIS A 1 96 ? 1.641 11.631 -23.680 1.00 62.91 96 HIS A O 1
ATOM 755 N N . ILE A 1 97 ? 3.280 13.143 -23.394 1.00 59.16 97 ILE A N 1
ATOM 756 C CA . ILE A 1 97 ? 2.435 14.128 -22.713 1.00 59.16 97 ILE A CA 1
ATOM 757 C C . ILE A 1 97 ? 1.787 14.981 -23.807 1.00 59.16 97 ILE A C 1
ATOM 759 O O . ILE A 1 97 ? 2.486 15.716 -24.504 1.00 59.16 97 ILE A O 1
ATOM 763 N N . SER A 1 98 ? 0.476 14.822 -23.992 1.00 55.16 98 SER A N 1
ATOM 764 C CA . SER A 1 98 ? -0.358 15.648 -24.879 1.00 55.16 98 SER A CA 1
ATOM 765 C C . SER A 1 98 ? -0.896 16.878 -24.166 1.00 55.16 98 SER A C 1
ATOM 767 O O . SER A 1 98 ? -1.368 16.688 -23.020 1.00 55.16 98 SER A O 1
#